Protein AF-A0A840A5K9-F1 (afdb_monomer_lite)

Sequence (43 aa):
MIGVSRQTINKELKGLERAGMLQLAYGRIVARDAQQLRTAGEA

Structure (mmCIF, N/CA/C/O backbone):
data_AF-A0A840A5K9-F1
#
_entry.id   AF-A0A840A5K9-F1
#
loop_
_atom_site.group_PDB
_atom_site.id
_atom_site.type_symbol
_atom_site.label_atom_id
_atom_site.label_alt_id
_atom_site.label_comp_id
_atom_site.label_asym_id
_atom_site.label_entity_id
_atom_site.label_seq_id
_atom_site.pdbx_PDB_ins_code
_atom_site.Cartn_x
_atom_site.Cartn_y
_atom_site.Cartn_z
_atom_site.occupancy
_atom_site.B_iso_or_equiv
_atom_site.auth_seq_id
_atom_site.auth_comp_id
_atom_si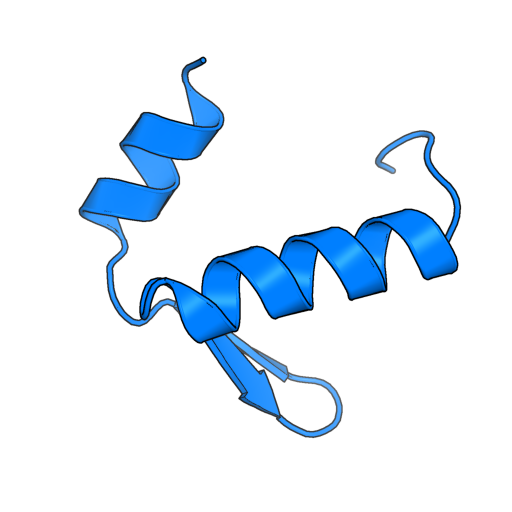te.auth_asym_id
_atom_site.auth_atom_id
_atom_site.pdbx_PDB_model_num
ATOM 1 N N . MET A 1 1 ? -4.690 -4.726 -17.877 1.00 60.53 1 MET A N 1
ATOM 2 C CA . MET A 1 1 ? -3.913 -5.270 -16.739 1.00 60.53 1 MET A CA 1
ATOM 3 C C . MET A 1 1 ? -2.915 -4.189 -16.349 1.00 60.53 1 MET A C 1
ATOM 5 O O . MET A 1 1 ? -2.272 -3.672 -17.252 1.00 60.53 1 MET A O 1
ATOM 9 N N . ILE A 1 2 ? -2.869 -3.758 -15.085 1.00 78.00 2 ILE A N 1
ATOM 10 C CA . ILE A 1 2 ? -2.009 -2.634 -14.666 1.00 78.00 2 ILE A CA 1
ATOM 11 C C . ILE A 1 2 ? -0.549 -3.047 -14.908 1.00 78.00 2 ILE A C 1
ATOM 13 O O . ILE A 1 2 ? -0.147 -4.114 -14.451 1.00 78.00 2 ILE A O 1
ATOM 17 N N . GLY A 1 3 ? 0.207 -2.264 -15.685 1.00 91.75 3 GLY A N 1
ATOM 18 C CA . GLY A 1 3 ? 1.534 -2.614 -16.224 1.00 91.75 3 GLY A CA 1
ATOM 19 C C . GLY A 1 3 ? 2.678 -2.619 -15.203 1.00 91.75 3 GLY A C 1
ATOM 20 O O . GLY A 1 3 ? 3.768 -2.145 -15.501 1.00 91.75 3 GLY A O 1
ATOM 21 N N . VAL A 1 4 ? 2.433 -3.113 -13.991 1.00 92.38 4 VAL A N 1
ATOM 22 C CA . VAL A 1 4 ? 3.369 -3.096 -12.862 1.00 92.38 4 VAL A CA 1
ATOM 23 C C . VAL A 1 4 ? 3.595 -4.504 -12.311 1.00 92.38 4 VAL A C 1
ATOM 25 O O . VAL A 1 4 ? 2.774 -5.407 -12.479 1.00 92.38 4 VAL A O 1
ATOM 28 N N . SER A 1 5 ? 4.723 -4.703 -11.626 1.00 94.69 5 SER A N 1
ATOM 29 C CA . SER A 1 5 ? 5.046 -5.993 -11.013 1.00 94.69 5 SER A CA 1
ATOM 30 C C . SER A 1 5 ? 4.062 -6.360 -9.892 1.00 94.69 5 SER A C 1
ATOM 32 O O . SER A 1 5 ? 3.522 -5.491 -9.204 1.00 94.69 5 SER A O 1
ATOM 34 N N . ARG A 1 6 ? 3.895 -7.662 -9.623 1.00 93.25 6 ARG A N 1
ATOM 35 C CA . ARG A 1 6 ? 3.108 -8.139 -8.468 1.00 93.25 6 ARG A CA 1
ATOM 36 C C . ARG A 1 6 ? 3.628 -7.600 -7.135 1.00 93.25 6 ARG A C 1
ATOM 38 O O . ARG A 1 6 ? 2.838 -7.317 -6.243 1.00 93.25 6 ARG A O 1
ATOM 45 N N . GLN A 1 7 ? 4.945 -7.455 -7.000 1.00 95.50 7 GLN A N 1
ATOM 46 C CA . GLN A 1 7 ? 5.561 -6.901 -5.796 1.00 95.50 7 GLN A CA 1
ATOM 47 C C . GLN A 1 7 ? 5.141 -5.444 -5.586 1.00 95.50 7 GLN A C 1
ATOM 49 O O . GLN A 1 7 ? 4.781 -5.072 -4.471 1.00 95.50 7 GLN A O 1
ATOM 54 N N . THR A 1 8 ? 5.132 -4.649 -6.659 1.00 95.69 8 THR A N 1
ATOM 55 C CA . THR A 1 8 ? 4.647 -3.265 -6.638 1.00 95.69 8 THR A CA 1
ATOM 56 C C . THR A 1 8 ? 3.179 -3.226 -6.227 1.00 95.69 8 THR A C 1
ATOM 58 O O . THR A 1 8 ? 2.842 -2.528 -5.280 1.00 95.69 8 THR A O 1
ATOM 61 N N . ILE A 1 9 ? 2.323 -4.051 -6.841 1.00 93.94 9 ILE A N 1
ATOM 62 C CA . ILE A 1 9 ? 0.895 -4.128 -6.485 1.00 93.94 9 ILE A CA 1
ATOM 63 C C . ILE A 1 9 ? 0.716 -4.459 -5.000 1.00 93.94 9 ILE A C 1
ATOM 65 O O . ILE A 1 9 ? -0.017 -3.770 -4.300 1.00 93.94 9 ILE A O 1
ATOM 69 N N . ASN A 1 10 ? 1.412 -5.479 -4.493 1.00 94.56 10 ASN A N 1
ATOM 70 C CA . ASN A 1 10 ? 1.306 -5.876 -3.089 1.00 94.56 10 ASN A CA 1
ATOM 71 C C . ASN A 1 10 ? 1.768 -4.772 -2.131 1.00 94.56 10 ASN A C 1
ATOM 73 O O . ASN A 1 10 ? 1.163 -4.595 -1.073 1.0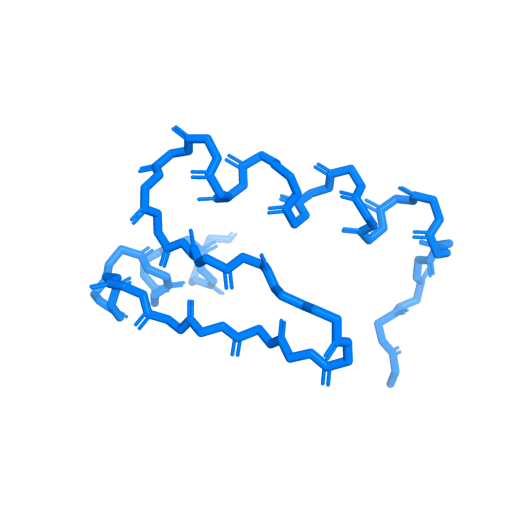0 94.56 10 ASN A O 1
ATOM 77 N N . LYS A 1 11 ? 2.824 -4.033 -2.490 1.00 95.88 11 LYS A N 1
ATOM 78 C CA . LYS A 1 11 ? 3.310 -2.897 -1.703 1.00 95.88 11 LYS A CA 1
ATOM 79 C C . LYS A 1 11 ? 2.247 -1.801 -1.613 1.00 95.88 11 LYS A C 1
ATOM 81 O O . LYS A 1 11 ? 1.934 -1.371 -0.505 1.00 95.88 11 LYS A O 1
ATOM 86 N N . GLU A 1 12 ? 1.668 -1.404 -2.743 1.00 95.38 12 GLU A N 1
ATOM 87 C CA . GLU A 1 12 ? 0.647 -0.351 -2.781 1.00 95.38 12 GLU A CA 1
ATOM 88 C C . GLU A 1 12 ? -0.640 -0.784 -2.064 1.00 95.38 12 GLU A C 1
ATOM 90 O O . GLU A 1 12 ? -1.163 -0.044 -1.233 1.00 95.38 12 GLU A O 1
ATOM 95 N N . LEU A 1 13 ? -1.095 -2.028 -2.262 1.00 95.50 13 LEU A N 1
ATOM 96 C CA . LEU A 1 13 ? -2.241 -2.587 -1.533 1.00 95.50 13 LEU A CA 1
ATOM 97 C C . LEU A 1 13 ? -2.026 -2.569 -0.014 1.00 95.50 13 LEU A C 1
ATOM 99 O O . LEU A 1 13 ? -2.946 -2.242 0.735 1.00 95.50 13 LEU A O 1
ATOM 103 N N . LYS A 1 14 ? -0.813 -2.887 0.455 1.00 96.88 14 LYS A N 1
ATOM 104 C CA . LYS A 1 14 ? -0.460 -2.791 1.879 1.00 96.88 14 LYS A CA 1
ATOM 105 C C . LYS A 1 14 ? -0.407 -1.345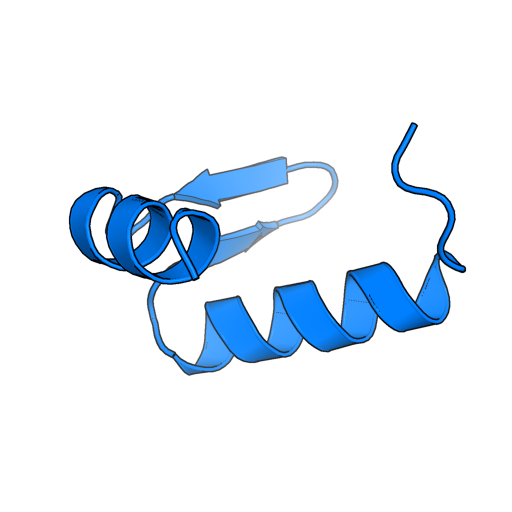 2.372 1.00 96.88 14 LYS A C 1
ATOM 107 O O . LYS A 1 14 ? -0.727 -1.101 3.533 1.00 96.88 14 LYS A O 1
ATOM 112 N N . GLY A 1 15 ? -0.026 -0.396 1.520 1.00 96.50 15 GLY A N 1
ATOM 113 C CA . GLY A 1 15 ? -0.121 1.036 1.810 1.00 96.50 15 GLY A CA 1
ATOM 114 C C . GLY A 1 15 ? -1.567 1.474 2.045 1.00 96.50 15 GLY A C 1
ATOM 115 O O . GLY A 1 15 ? -1.873 2.046 3.088 1.00 96.50 15 GLY A O 1
ATOM 116 N N . LEU A 1 16 ? -2.466 1.113 1.129 1.00 95.94 16 LEU A N 1
ATOM 117 C CA . LEU A 1 16 ? -3.898 1.417 1.221 1.00 95.94 16 LEU A CA 1
ATOM 118 C C . LEU A 1 16 ? -4.577 0.732 2.419 1.00 95.94 16 LEU A C 1
ATOM 120 O O . LEU A 1 16 ? -5.457 1.315 3.050 1.00 95.94 16 LEU A O 1
ATOM 124 N N . GLU A 1 17 ? -4.154 -0.485 2.771 1.00 97.12 17 GLU A N 1
ATOM 125 C CA . GLU A 1 17 ? -4.609 -1.168 3.988 1.00 97.12 17 GLU A CA 1
ATOM 126 C C . GLU A 1 17 ? -4.182 -0.418 5.259 1.00 97.12 17 GLU A C 1
ATOM 128 O O . GLU A 1 17 ? -4.999 -0.197 6.150 1.00 97.12 17 GLU A O 1
ATOM 133 N N . ARG A 1 18 ? -2.924 0.040 5.3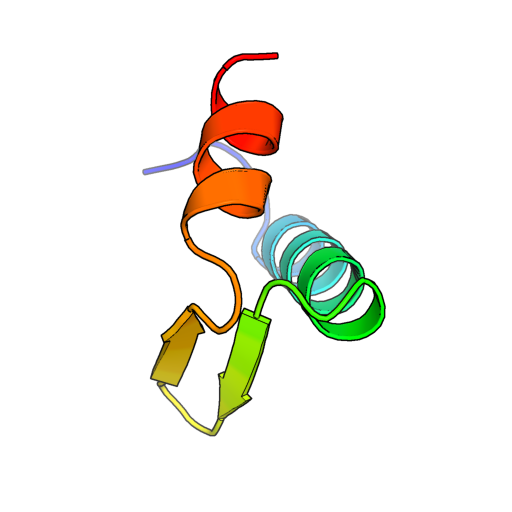35 1.00 96.81 18 ARG A N 1
ATOM 134 C CA . ARG A 1 18 ? -2.430 0.844 6.471 1.00 96.81 18 ARG A CA 1
ATOM 135 C C . ARG A 1 18 ? -3.129 2.194 6.590 1.00 96.81 18 ARG A C 1
ATOM 137 O O . ARG A 1 18 ? -3.288 2.687 7.700 1.00 96.81 18 ARG A O 1
ATOM 144 N N . ALA A 1 19 ? -3.549 2.770 5.467 1.00 95.12 19 ALA A N 1
ATOM 145 C CA . ALA A 1 19 ? -4.341 3.994 5.434 1.00 95.12 19 ALA A CA 1
ATOM 146 C C . ALA A 1 19 ? -5.818 3.773 5.824 1.00 95.12 19 ALA A C 1
ATOM 148 O O . ALA A 1 19 ? -6.583 4.729 5.873 1.00 95.12 19 ALA A O 1
ATOM 149 N N . GLY A 1 20 ? -6.240 2.529 6.089 1.00 96.56 20 GLY A N 1
ATOM 150 C CA . GLY A 1 20 ? -7.616 2.192 6.465 1.00 96.56 20 GLY A CA 1
ATOM 151 C C . GLY A 1 20 ? -8.604 2.169 5.295 1.00 96.56 20 GLY A C 1
ATOM 152 O O . GLY A 1 20 ? -9.794 1.943 5.508 1.00 96.56 20 GLY A O 1
ATOM 153 N N . MET A 1 21 ? -8.129 2.357 4.061 1.00 96.88 21 MET A N 1
ATOM 154 C CA . MET A 1 21 ? -8.967 2.407 2.859 1.00 96.88 21 MET A CA 1
ATOM 155 C C . MET A 1 21 ? -9.398 1.008 2.404 1.00 96.88 21 MET A C 1
ATOM 157 O O . MET A 1 21 ? -10.501 0.823 1.880 1.00 96.88 21 MET A O 1
ATOM 161 N N . LEU A 1 22 ? -8.536 0.011 2.628 1.00 97.06 22 LEU A N 1
ATOM 162 C CA . LEU A 1 22 ? -8.756 -1.388 2.270 1.00 97.06 22 LEU A CA 1
ATOM 163 C C . LEU A 1 22 ? -8.589 -2.317 3.471 1.00 97.06 22 LEU A C 1
ATOM 165 O O . LEU A 1 22 ? -7.905 -2.007 4.440 1.00 97.06 22 LEU A O 1
ATOM 169 N N . GLN A 1 23 ? -9.154 -3.510 3.341 1.00 97.50 23 GLN A N 1
ATOM 170 C CA . GLN A 1 23 ? -8.794 -4.675 4.134 1.00 97.50 23 GLN A CA 1
ATOM 171 C C . GLN A 1 23 ? -8.417 -5.815 3.188 1.00 97.50 23 GLN A C 1
ATOM 173 O O . GLN A 1 23 ? -9.192 -6.176 2.295 1.00 97.50 23 GLN A O 1
ATOM 178 N N . LEU A 1 24 ? -7.225 -6.381 3.369 1.00 96.50 24 LEU A N 1
ATOM 179 C CA . LEU A 1 24 ? -6.740 -7.504 2.576 1.00 96.50 24 LEU A CA 1
ATOM 180 C C . LEU A 1 24 ? -7.028 -8.814 3.315 1.00 96.50 24 LEU A C 1
ATOM 182 O O . LEU A 1 24 ? -6.738 -8.966 4.500 1.00 96.50 24 LEU A O 1
ATOM 186 N N . ALA A 1 25 ? -7.580 -9.784 2.596 1.00 93.38 25 ALA A N 1
ATOM 187 C CA . ALA A 1 25 ? -7.799 -11.143 3.073 1.00 93.38 25 ALA A CA 1
ATOM 188 C C . ALA A 1 25 ? -7.336 -12.146 2.011 1.00 93.38 25 ALA A C 1
ATOM 190 O O . ALA A 1 25 ? -7.027 -11.787 0.872 1.00 93.38 25 ALA A O 1
ATOM 191 N N . TYR A 1 26 ? -7.265 -13.426 2.372 1.00 92.31 26 TYR A N 1
ATOM 192 C CA . TYR A 1 26 ? -6.813 -14.452 1.439 1.00 92.31 26 TYR A CA 1
ATOM 193 C C . TYR A 1 26 ? -7.719 -14.509 0.197 1.00 92.31 26 TYR A C 1
ATOM 195 O O . TYR A 1 26 ? -8.907 -14.819 0.292 1.00 92.31 26 TYR A O 1
ATOM 203 N N . GLY A 1 27 ? -7.158 -14.150 -0.962 1.00 94.00 27 GLY A N 1
ATOM 204 C CA . GLY A 1 27 ? -7.878 -14.083 -2.236 1.00 94.00 27 GLY A CA 1
ATOM 205 C C . GLY A 1 27 ? -8.955 -12.994 -2.321 1.00 94.00 27 GLY A C 1
ATOM 206 O O . GLY A 1 27 ? -9.778 -13.044 -3.233 1.00 94.00 27 GLY A O 1
ATOM 207 N N . ARG A 1 28 ? -8.998 -12.031 -1.387 1.00 96.50 28 ARG A N 1
ATOM 208 C CA . ARG A 1 28 ? -10.028 -10.980 -1.346 1.00 96.50 28 ARG A CA 1
ATOM 209 C C . ARG A 1 28 ? -9.446 -9.616 -0.980 1.00 96.50 28 ARG A C 1
ATOM 211 O O . ARG A 1 28 ? -8.575 -9.507 -0.123 1.00 96.50 28 ARG A O 1
ATOM 218 N N . ILE A 1 29 ? -9.988 -8.573 -1.599 1.00 96.31 29 ILE A N 1
ATOM 219 C CA . ILE A 1 29 ? -9.707 -7.168 -1.286 1.00 96.31 29 ILE A CA 1
ATOM 220 C C . ILE A 1 29 ? -11.052 -6.518 -0.969 1.00 96.31 29 ILE A C 1
ATOM 222 O O . ILE A 1 29 ? -11.962 -6.559 -1.795 1.00 96.31 29 ILE A O 1
ATOM 226 N N . VAL A 1 30 ? -11.195 -5.960 0.230 1.00 97.00 30 VAL A N 1
ATOM 227 C CA . VAL A 1 30 ? -12.435 -5.326 0.692 1.00 97.00 30 VAL A CA 1
ATOM 228 C C . VAL A 1 30 ? -12.210 -3.825 0.797 1.00 97.00 30 VAL A C 1
ATOM 230 O O . VAL A 1 30 ? -11.293 -3.387 1.487 1.00 97.00 30 VAL A O 1
ATOM 233 N N . ALA A 1 31 ? -13.053 -3.033 0.137 1.00 96.25 31 ALA A N 1
ATOM 234 C CA . ALA A 1 31 ? -13.065 -1.585 0.313 1.00 96.25 31 ALA A CA 1
ATOM 235 C C . ALA A 1 31 ? -13.711 -1.226 1.658 1.00 96.25 31 ALA A C 1
ATOM 237 O O . ALA A 1 31 ? -14.841 -1.633 1.933 1.00 96.25 31 ALA A O 1
ATOM 238 N N . ARG A 1 32 ? -12.989 -0.479 2.498 1.00 97.25 32 ARG A N 1
ATOM 239 C CA . ARG A 1 32 ? -13.476 0.024 3.793 1.00 97.25 32 ARG A CA 1
ATOM 240 C C . ARG A 1 32 ? -13.905 1.485 3.700 1.00 97.25 32 ARG A C 1
ATOM 242 O O . ARG A 1 32 ? -14.902 1.847 4.312 1.00 97.25 32 ARG A O 1
ATOM 249 N N . ASP A 1 33 ? -13.209 2.273 2.882 1.00 95.88 33 ASP A N 1
ATOM 250 C CA . ASP A 1 33 ? -13.565 3.657 2.567 1.00 95.88 33 ASP A CA 1
ATOM 251 C C . ASP A 1 33 ? -13.558 3.867 1.047 1.00 95.88 33 ASP A C 1
ATOM 253 O O . ASP A 1 33 ? -12.529 4.114 0.415 1.00 95.88 33 ASP A O 1
ATOM 257 N N . ALA A 1 34 ? -14.736 3.732 0.437 1.00 94.12 34 ALA A N 1
ATOM 258 C CA . ALA A 1 34 ? -14.893 3.882 -1.006 1.00 94.12 34 ALA A CA 1
ATOM 259 C C . ALA A 1 34 ? -14.710 5.330 -1.484 1.00 94.12 34 ALA A C 1
ATOM 261 O O . ALA A 1 34 ? -14.418 5.544 -2.660 1.00 94.12 34 ALA A O 1
ATOM 262 N N . GLN A 1 35 ? -14.906 6.323 -0.613 1.00 95.00 35 GLN A N 1
ATOM 263 C CA . GLN A 1 35 ? -14.754 7.724 -0.984 1.00 95.00 35 GLN A CA 1
ATOM 264 C C . GLN A 1 35 ? -13.276 8.083 -1.099 1.00 95.00 35 GLN A C 1
ATOM 266 O O . GLN A 1 35 ? -12.869 8.597 -2.138 1.00 95.00 35 GLN A O 1
ATOM 271 N N . GLN A 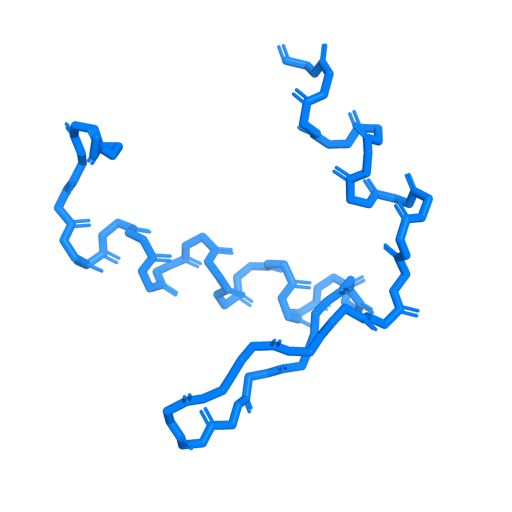1 36 ? -12.467 7.727 -0.101 1.00 93.88 36 GLN A N 1
ATOM 272 C CA . GLN A 1 36 ? -11.022 7.945 -0.166 1.00 93.88 36 GLN A CA 1
ATOM 273 C C . GLN A 1 36 ? -10.362 7.188 -1.323 1.00 93.88 36 GLN A C 1
ATOM 275 O O . GLN A 1 36 ? -9.480 7.737 -1.979 1.00 93.88 36 GLN A O 1
ATOM 280 N N . LEU A 1 37 ? -10.818 5.968 -1.632 1.00 94.50 37 LEU A N 1
ATOM 281 C CA . LEU A 1 37 ? -10.314 5.213 -2.787 1.00 94.50 37 LEU A CA 1
ATOM 282 C C . LEU A 1 37 ? -10.586 5.911 -4.122 1.00 94.50 37 LEU A C 1
ATOM 284 O O . LEU A 1 37 ? -9.730 5.875 -5.001 1.00 94.50 37 LEU A O 1
ATOM 288 N N . ARG A 1 38 ? -11.760 6.537 -4.282 1.00 94.75 38 ARG A N 1
ATOM 289 C CA . ARG A 1 38 ? -12.068 7.318 -5.488 1.00 94.75 38 ARG A CA 1
ATOM 290 C C . ARG A 1 38 ? -11.145 8.522 -5.602 1.00 94.75 38 ARG A C 1
ATOM 292 O O . ARG A 1 38 ? -10.499 8.674 -6.628 1.00 94.75 38 ARG A O 1
ATOM 299 N N . THR A 1 39 ? -10.996 9.293 -4.526 1.00 94.00 39 THR A N 1
ATOM 300 C CA . THR A 1 39 ? -10.081 10.443 -4.500 1.00 94.00 39 THR A CA 1
ATOM 301 C C . THR A 1 39 ? -8.637 10.042 -4.812 1.00 94.00 39 THR A C 1
ATOM 303 O O . THR A 1 39 ? -7.963 10.735 -5.561 1.00 94.00 39 THR A O 1
ATOM 306 N N . ALA A 1 40 ? -8.164 8.906 -4.289 1.00 90.06 40 ALA A N 1
ATOM 307 C CA . ALA A 1 40 ? -6.821 8.403 -4.577 1.00 90.06 40 ALA A CA 1
ATOM 308 C C . ALA A 1 40 ? -6.643 7.913 -6.027 1.00 90.06 40 ALA A C 1
ATOM 310 O O . ALA A 1 40 ? -5.523 7.909 -6.525 1.00 90.06 40 ALA A O 1
ATOM 311 N N . GLY A 1 41 ? -7.718 7.471 -6.688 1.00 88.31 41 GLY A N 1
ATOM 312 C CA . GLY A 1 41 ? -7.692 6.993 -8.074 1.00 88.31 41 GLY A CA 1
ATOM 313 C C . GLY A 1 41 ? -7.910 8.078 -9.133 1.00 88.31 41 GLY A C 1
ATOM 314 O O . GLY A 1 41 ? -7.734 7.800 -10.315 1.00 88.31 41 GLY A O 1
ATOM 315 N N . GLU A 1 42 ? -8.314 9.279 -8.723 1.00 89.44 42 GLU A N 1
ATOM 316 C CA . GLU A 1 42 ? -8.504 10.449 -9.593 1.00 89.44 42 GLU A CA 1
ATOM 317 C C . GLU A 1 42 ? -7.236 11.318 -9.727 1.00 89.44 42 GLU A C 1
ATOM 319 O O . GLU A 1 42 ? -7.230 12.249 -10.533 1.00 89.44 42 GLU A O 1
ATOM 324 N N . ALA A 1 43 ? -6.183 11.022 -8.953 1.00 57.59 43 ALA A N 1
ATOM 325 C CA . ALA A 1 43 ? -4.884 11.706 -8.971 1.00 57.59 43 ALA A CA 1
ATOM 326 C C . ALA A 1 43 ? -3.902 11.076 -9.971 1.00 57.59 43 ALA A C 1
ATOM 328 O O . ALA A 1 43 ? -3.148 11.850 -10.606 1.00 57.59 43 ALA A O 1
#

Radius of gyration: 10.55 Å; chains: 1; bounding box: 20×26×23 Å

InterPro domains:
  IPR012318 Crp-type HTH domain [PF13545] (1-38)
  IPR036388 Winged helix-like DNA-binding domain superfamily [G3DSA:1.10.10.10] (1-41)
  IPR036390 Winged helix DNA-binding domain superfamily [SSF46785] (1-39)

Foldseek 3Di:
DPPDDPVVVVVVLVVCVVVVQWDDDDVDIGGRNPPVVVVVVVD

Organism: NCBI:txid98513

pLDDT: mean 92.8, std 8.15, range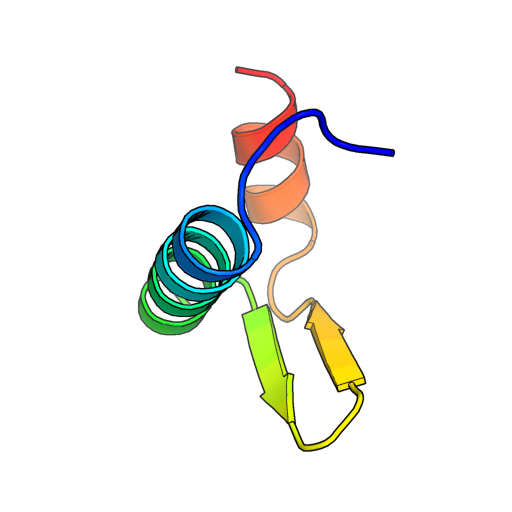 [57.59, 97.5]

Secondary structure (DSSP, 8-state):
--SS-HHHHHHHHHHHHHTTSEEEETTEEEES-HHHHHHHH--